Protein AF-A0A6A6RIE4-F1 (afdb_monomer_lite)

Secondary structure (DSSP, 8-state):
-PPPHHHHHHHHHHHHHHS-GGGSPPBPSTT-B-------------GGGGSPPPP-

Sequence (56 aa):
MILHADAIADCVLATFDSLPEKRKPRSRGDALREWVPLAGIVLVKSAFLKHGLPRL

Foldseek 3Di:
DDDDPVVVVVVQVVVLVPDDPVPAFDQDPPRDTPDDDRDDDDDDDDPVVPDDDDDD

pLDDT: mean 79.2, std 16.32, range [48.19, 97.06]

Organism: NCBI:txid1395130

InterPro domains:
  IPR042935 tRNA-specific adenosine deaminase 1 [PTHR47803] (5-46)

Structure (mmCIF, N/CA/C/O backbone):
data_AF-A0A6A6RIE4-F1
#
_entry.id   AF-A0A6A6RIE4-F1
#
loop_
_atom_site.group_PDB
_atom_site.id
_atom_site.type_symbol
_atom_site.label_atom_id
_atom_site.label_alt_id
_atom_site.label_comp_id
_atom_site.label_asym_id
_atom_site.label_entity_id
_atom_site.label_seq_id
_atom_site.pdbx_PDB_ins_code
_atom_site.Cartn_x
_atom_site.Cartn_y
_atom_site.Cartn_z
_atom_site.occupancy
_atom_site.B_iso_or_equiv
_atom_site.auth_seq_id
_atom_site.auth_comp_id
_atom_site.auth_asym_id
_atom_site.auth_atom_id
_atom_site.pdbx_PDB_model_num
ATOM 1 N N . MET A 1 1 ? -16.530 -0.742 16.142 1.00 52.88 1 MET A N 1
ATOM 2 C CA . MET A 1 1 ? -15.788 -1.144 14.932 1.00 52.88 1 MET A CA 1
ATOM 3 C C . MET A 1 1 ? -14.318 -1.084 15.289 1.00 52.88 1 MET A C 1
ATOM 5 O O . MET A 1 1 ? -13.830 0.001 15.578 1.00 52.88 1 MET A O 1
ATOM 9 N N . ILE A 1 2 ? -13.673 -2.239 15.421 1.00 58.91 2 ILE A N 1
ATOM 10 C CA . ILE A 1 2 ? -12.239 -2.317 15.712 1.00 58.91 2 ILE A CA 1
ATOM 11 C C . ILE A 1 2 ? -11.516 -2.099 14.384 1.00 58.91 2 ILE A C 1
ATOM 13 O O . ILE A 1 2 ? -11.901 -2.685 13.376 1.00 58.91 2 ILE A O 1
ATOM 17 N N . LEU A 1 3 ? -10.520 -1.217 14.371 1.00 71.62 3 LEU A N 1
ATOM 18 C CA . LEU A 1 3 ? -9.638 -1.082 13.219 1.00 71.62 3 LEU A CA 1
ATOM 19 C C . LEU A 1 3 ? -8.650 -2.242 13.241 1.00 71.62 3 LEU A C 1
ATOM 21 O O . LEU A 1 3 ? -7.889 -2.387 14.194 1.00 71.62 3 LEU A O 1
ATOM 25 N N . HIS A 1 4 ? -8.694 -3.080 12.209 1.00 87.81 4 HIS A N 1
ATOM 26 C CA . HIS A 1 4 ? -7.723 -4.150 12.026 1.00 87.81 4 HIS A CA 1
ATOM 27 C C . HIS A 1 4 ? -6.494 -3.603 11.305 1.00 87.81 4 HIS A C 1
ATOM 29 O O . HIS A 1 4 ? -6.627 -2.849 10.341 1.00 87.81 4 HIS A O 1
ATOM 35 N N . ALA A 1 5 ? -5.306 -3.972 11.789 1.00 90.69 5 ALA A N 1
ATOM 36 C CA . ALA A 1 5 ? -4.038 -3.534 11.212 1.00 90.69 5 ALA A CA 1
ATOM 37 C C . ALA A 1 5 ? -3.952 -3.882 9.717 1.00 90.69 5 ALA A C 1
ATOM 39 O O . ALA A 1 5 ? -3.565 -3.029 8.922 1.00 90.69 5 ALA A O 1
ATOM 40 N N . ASP A 1 6 ? -4.425 -5.071 9.339 1.00 94.44 6 ASP A N 1
ATOM 41 C CA . ASP A 1 6 ? -4.458 -5.528 7.947 1.00 94.44 6 ASP A CA 1
ATOM 42 C C . ASP A 1 6 ? -5.299 -4.600 7.065 1.00 94.44 6 ASP A C 1
ATOM 44 O O . ASP A 1 6 ? -4.846 -4.169 6.015 1.00 94.44 6 ASP A O 1
ATOM 48 N N . ALA A 1 7 ? -6.467 -4.156 7.542 1.00 91.69 7 ALA A N 1
ATOM 49 C CA . ALA A 1 7 ? -7.312 -3.231 6.787 1.00 91.69 7 ALA A CA 1
ATOM 50 C C . ALA A 1 7 ? -6.643 -1.859 6.561 1.00 91.69 7 ALA A C 1
ATOM 52 O O . ALA A 1 7 ? -6.887 -1.202 5.548 1.00 91.69 7 ALA A O 1
ATOM 53 N N . ILE A 1 8 ? -5.798 -1.414 7.498 1.00 93.56 8 ILE A N 1
ATOM 54 C CA . ILE A 1 8 ? -5.000 -0.190 7.337 1.00 93.56 8 ILE A CA 1
ATOM 55 C C . ILE A 1 8 ? -3.890 -0.431 6.308 1.00 93.56 8 ILE A C 1
ATOM 57 O O . ILE A 1 8 ? -3.718 0.389 5.405 1.00 93.56 8 ILE A O 1
ATOM 61 N N . ALA A 1 9 ? -3.164 -1.546 6.422 1.00 95.31 9 ALA A N 1
ATOM 62 C CA . ALA A 1 9 ? -2.088 -1.907 5.502 1.00 95.31 9 ALA A CA 1
ATOM 63 C C . ALA A 1 9 ? -2.601 -2.050 4.061 1.00 95.31 9 ALA A C 1
ATOM 65 O O . ALA A 1 9 ? -2.048 -1.427 3.154 1.00 95.31 9 ALA A O 1
ATOM 66 N N . ASP A 1 10 ? -3.709 -2.762 3.867 1.00 95.19 10 ASP A N 1
ATOM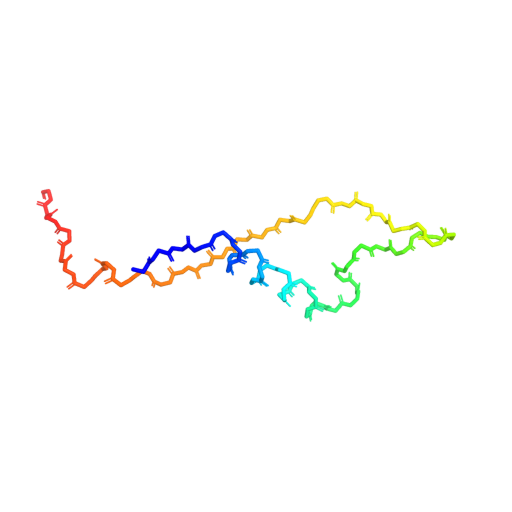 67 C CA . ASP A 1 10 ? -4.354 -2.957 2.568 1.00 95.19 10 ASP A CA 1
ATOM 68 C C . ASP A 1 10 ? -4.777 -1.627 1.940 1.00 95.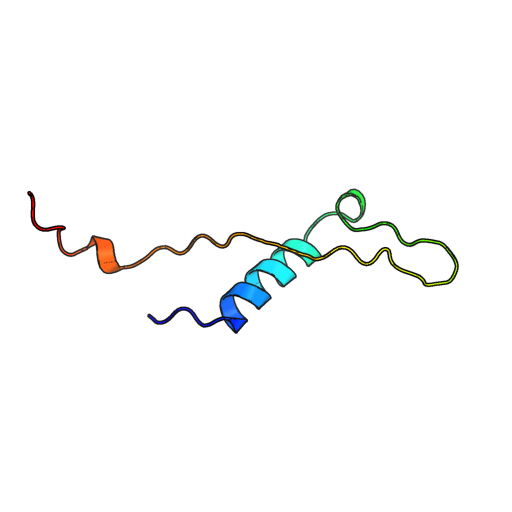19 10 ASP A C 1
ATOM 70 O O . ASP A 1 10 ? -4.564 -1.398 0.749 1.00 95.19 10 ASP A O 1
ATOM 74 N N . CYS A 1 11 ? -5.327 -0.704 2.737 1.00 95.69 11 CYS A N 1
ATOM 75 C CA . CYS A 1 11 ? -5.710 0.623 2.257 1.00 95.69 11 CYS A CA 1
ATOM 76 C C . CYS A 1 11 ? -4.494 1.427 1.763 1.00 95.69 11 CYS A C 1
ATOM 78 O O . CYS A 1 11 ? -4.555 2.062 0.702 1.00 95.69 11 CYS A O 1
ATOM 80 N N . VAL A 1 12 ? -3.380 1.381 2.501 1.00 96.12 12 VAL A N 1
ATOM 81 C CA . VAL A 1 12 ? -2.131 2.052 2.112 1.00 96.12 12 VAL A CA 1
ATOM 82 C C . VAL A 1 12 ? -1.559 1.437 0.833 1.00 96.12 12 VAL A C 1
ATOM 84 O O . VAL A 1 12 ? -1.208 2.181 -0.085 1.00 96.12 12 VAL A O 1
ATOM 87 N N . LEU A 1 13 ? -1.509 0.105 0.744 1.00 96.06 13 LEU A N 1
ATOM 88 C CA . LEU A 1 13 ? -0.983 -0.616 -0.417 1.00 96.06 13 LEU A CA 1
ATOM 89 C C . LEU A 1 13 ? -1.821 -0.361 -1.673 1.00 96.06 13 LEU A C 1
ATOM 91 O O . LEU A 1 13 ? -1.275 0.066 -2.688 1.00 96.06 13 LEU A O 1
ATOM 95 N N . ALA A 1 14 ? -3.146 -0.497 -1.586 1.00 97.06 14 ALA A N 1
ATOM 96 C CA . ALA A 1 14 ? -4.042 -0.242 -2.713 1.00 97.06 14 ALA A CA 1
ATOM 97 C C . ALA A 1 14 ? -3.925 1.202 -3.229 1.00 97.06 14 ALA A C 1
ATOM 99 O O . ALA A 1 14 ? -3.918 1.450 -4.438 1.00 97.06 14 ALA A O 1
ATOM 100 N N . THR A 1 15 ? -3.788 2.170 -2.316 1.00 96.94 15 THR A N 1
ATOM 101 C CA . THR A 1 15 ? -3.574 3.571 -2.698 1.00 96.94 15 THR A CA 1
ATOM 102 C C . THR A 1 15 ? -2.235 3.744 -3.406 1.00 96.94 15 THR A C 1
ATOM 104 O O . THR A 1 15 ? -2.187 4.374 -4.462 1.00 96.94 15 THR A O 1
ATOM 107 N N . PHE A 1 16 ? -1.156 3.175 -2.863 1.00 95.00 16 PHE A N 1
ATOM 108 C CA . PHE A 1 16 ? 0.175 3.244 -3.462 1.00 95.00 16 PHE A CA 1
ATOM 109 C C . PHE A 1 16 ? 0.214 2.619 -4.865 1.00 95.00 16 PHE A C 1
ATOM 111 O O . PHE A 1 16 ? 0.762 3.224 -5.791 1.00 95.00 16 PHE A O 1
ATOM 118 N N . ASP A 1 17 ? -0.432 1.469 -5.054 1.00 94.50 17 ASP A N 1
ATOM 119 C CA . ASP A 1 17 ? -0.497 0.781 -6.345 1.00 94.50 17 ASP A CA 1
ATOM 120 C C . ASP A 1 17 ? -1.236 1.597 -7.412 1.00 94.50 17 ASP A C 1
ATOM 122 O O . ASP A 1 17 ? -0.835 1.583 -8.581 1.00 94.50 17 ASP A O 1
ATOM 126 N N . SER A 1 18 ? -2.248 2.373 -7.002 1.00 96.88 18 SER A N 1
ATOM 127 C CA . SER A 1 18 ? -3.015 3.265 -7.883 1.00 96.88 18 SER A CA 1
ATOM 128 C C . SER A 1 18 ? -2.245 4.507 -8.354 1.00 96.88 18 SER A C 1
ATOM 130 O O . SER A 1 18 ? -2.681 5.192 -9.284 1.00 96.88 18 SER A O 1
ATOM 132 N N . LEU A 1 19 ? -1.106 4.832 -7.728 1.00 94.62 19 LEU A N 1
ATOM 133 C CA . LEU A 1 19 ? -0.326 6.010 -8.097 1.00 94.62 19 LEU A CA 1
ATOM 134 C C . LEU A 1 19 ? 0.319 5.840 -9.487 1.00 94.62 19 LEU A C 1
ATOM 136 O O . LEU A 1 19 ? 0.766 4.747 -9.836 1.00 94.62 19 LEU A O 1
ATOM 140 N N . PRO A 1 20 ? 0.462 6.926 -10.273 1.00 94.81 20 PRO A N 1
ATOM 141 C CA . PRO A 1 20 ? 1.206 6.880 -11.529 1.00 94.81 20 PRO A CA 1
ATOM 142 C C . PRO A 1 20 ? 2.664 6.450 -11.315 1.00 94.81 20 PRO A C 1
ATOM 144 O O . PRO A 1 20 ? 3.279 6.861 -10.333 1.00 94.81 20 PRO A O 1
ATOM 147 N N . GLU A 1 21 ? 3.263 5.748 -12.279 1.00 89.69 21 GLU A N 1
ATOM 148 C CA . GLU A 1 21 ? 4.637 5.211 -12.180 1.00 89.69 21 GLU A CA 1
ATOM 149 C C . GLU A 1 21 ? 5.698 6.248 -11.776 1.00 89.69 21 GLU A C 1
ATOM 151 O O . GLU A 1 21 ? 6.594 5.955 -10.994 1.00 89.69 21 GLU A O 1
ATOM 156 N N . LYS A 1 22 ? 5.554 7.513 -12.198 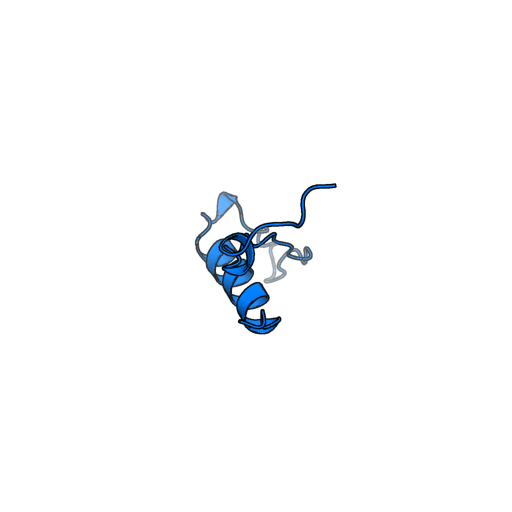1.00 89.88 22 LYS A N 1
ATOM 157 C CA . LYS A 1 22 ? 6.458 8.612 -11.797 1.00 89.88 22 LYS A CA 1
ATOM 158 C C . LYS A 1 22 ? 6.476 8.917 -10.287 1.00 89.88 22 LYS A C 1
ATOM 160 O O . LYS A 1 22 ? 7.307 9.703 -9.843 1.00 89.88 22 LYS A O 1
ATOM 165 N N . ARG A 1 23 ? 5.515 8.389 -9.520 1.00 90.62 23 ARG A N 1
ATOM 166 C CA . ARG A 1 23 ? 5.403 8.519 -8.056 1.00 90.62 23 ARG A CA 1
ATOM 167 C C . ARG A 1 23 ? 5.935 7.286 -7.317 1.00 90.62 23 ARG A C 1
ATOM 169 O O . ARG A 1 23 ? 5.978 7.315 -6.091 1.00 90.62 23 ARG A O 1
ATOM 176 N N . LYS A 1 24 ? 6.302 6.220 -8.031 1.00 88.81 24 LYS A N 1
ATOM 177 C CA . LYS A 1 24 ? 6.825 4.979 -7.453 1.00 88.81 24 LYS A CA 1
ATOM 178 C C . LYS A 1 24 ? 8.361 5.008 -7.430 1.00 88.81 24 LYS A C 1
ATOM 180 O O . LYS A 1 24 ? 8.966 5.755 -8.205 1.00 88.81 24 LYS A O 1
ATOM 185 N N . PRO A 1 25 ? 9.011 4.227 -6.545 1.00 87.06 25 PRO A N 1
ATOM 186 C CA . PRO A 1 25 ? 10.460 4.076 -6.547 1.00 87.06 25 PRO A CA 1
ATOM 187 C C . PRO A 1 25 ? 10.965 3.674 -7.930 1.00 87.06 25 PRO A C 1
ATOM 189 O O . PRO A 1 25 ? 10.361 2.836 -8.607 1.00 87.06 25 PRO A O 1
ATOM 192 N N . ARG A 1 26 ? 12.080 4.269 -8.356 1.00 81.00 26 ARG A N 1
ATOM 193 C CA . ARG A 1 26 ? 12.660 3.947 -9.659 1.00 81.00 26 ARG A CA 1
ATOM 194 C C . ARG A 1 26 ? 13.200 2.522 -9.624 1.00 81.00 26 ARG A C 1
ATOM 196 O O . ARG A 1 26 ? 13.807 2.087 -8.645 1.00 81.00 26 ARG A O 1
ATOM 203 N N . SER A 1 27 ? 13.009 1.801 -10.723 1.00 76.38 27 SER A N 1
ATOM 204 C CA . SER A 1 27 ? 13.764 0.571 -10.942 1.00 76.38 27 SER A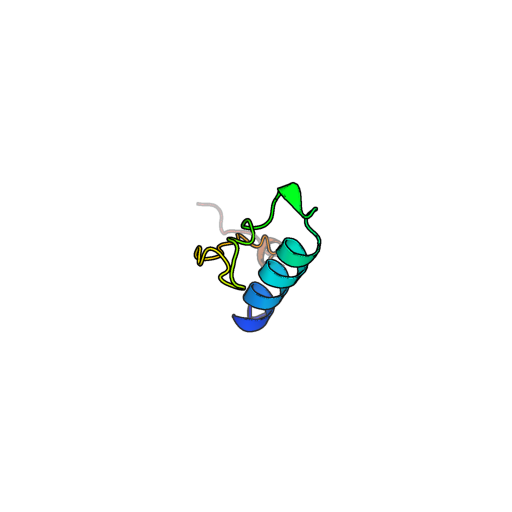 CA 1
ATOM 205 C C . SER A 1 27 ? 15.208 0.975 -11.221 1.00 76.38 27 SER A C 1
ATOM 207 O O . SER A 1 27 ? 15.470 1.706 -12.179 1.00 76.38 27 SER A O 1
ATOM 209 N N . ARG A 1 28 ? 16.143 0.550 -10.371 1.00 68.62 28 ARG A N 1
ATOM 210 C CA . ARG A 1 28 ? 17.562 0.585 -10.721 1.00 68.62 28 ARG A CA 1
ATOM 211 C C . ARG A 1 28 ? 17.778 -0.573 -11.706 1.00 68.62 28 ARG A C 1
ATOM 213 O O . ARG A 1 28 ? 17.064 -1.573 -11.643 1.00 68.62 28 ARG A O 1
ATOM 220 N N . GLY A 1 29 ? 18.689 -0.420 -12.666 1.00 72.75 29 GLY A N 1
ATOM 221 C CA . GLY A 1 29 ? 19.063 -1.528 -13.557 1.00 72.75 29 GLY A CA 1
ATOM 222 C C . GLY A 1 29 ? 19.416 -2.801 -12.770 1.00 72.75 29 GLY A C 1
ATOM 223 O O . GLY A 1 29 ? 19.651 -2.741 -11.563 1.00 72.75 29 GLY A O 1
ATOM 224 N N . ASP A 1 30 ? 19.436 -3.945 -13.455 1.00 72.25 30 ASP A N 1
ATOM 225 C CA . ASP A 1 30 ? 19.739 -5.270 -12.881 1.00 72.25 30 ASP A CA 1
ATOM 226 C C . ASP A 1 30 ? 18.671 -5.829 -11.920 1.00 72.25 30 ASP A C 1
ATOM 228 O O . ASP A 1 30 ? 18.983 -6.503 -10.942 1.00 72.25 30 ASP A O 1
ATOM 232 N N . ALA A 1 31 ? 17.388 -5.553 -12.199 1.00 64.94 31 ALA A N 1
ATOM 233 C CA . ALA A 1 31 ? 16.226 -6.041 -11.435 1.00 64.94 31 ALA A CA 1
ATOM 234 C C . ALA A 1 31 ? 16.201 -5.640 -9.941 1.00 64.94 31 ALA A C 1
ATOM 236 O O . ALA A 1 31 ? 15.367 -6.121 -9.172 1.00 64.94 31 ALA A O 1
ATOM 237 N N . LEU A 1 32 ? 17.070 -4.713 -9.532 1.00 65.44 32 LEU A N 1
ATOM 238 C CA . LEU A 1 32 ? 17.134 -4.182 -8.177 1.00 65.44 32 LEU A CA 1
ATOM 239 C C . LEU A 1 32 ? 16.203 -2.972 -8.053 1.00 65.44 32 LEU A C 1
ATOM 241 O O . LEU A 1 32 ? 16.414 -1.916 -8.647 1.00 65.44 32 LEU A O 1
ATOM 245 N N . ARG A 1 33 ? 15.147 -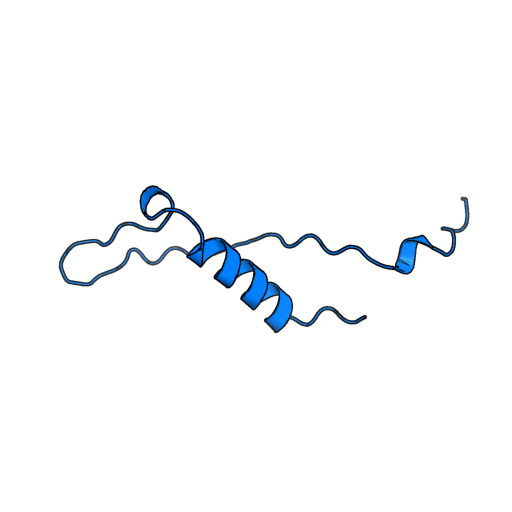3.111 -7.253 1.00 67.81 33 ARG A N 1
ATOM 246 C CA . ARG A 1 33 ? 14.274 -1.988 -6.894 1.00 67.81 33 ARG A CA 1
ATOM 247 C C . ARG A 1 33 ? 14.918 -1.205 -5.744 1.00 67.81 33 ARG A C 1
ATOM 249 O O . ARG A 1 33 ? 15.474 -1.818 -4.834 1.00 67.81 33 ARG A O 1
ATOM 256 N N . GLU A 1 34 ? 14.864 0.129 -5.767 1.00 68.06 34 GLU A N 1
ATOM 257 C CA . GLU A 1 34 ? 15.197 0.918 -4.572 1.00 68.06 34 GLU A CA 1
ATOM 258 C C . GLU A 1 34 ? 14.247 0.501 -3.439 1.00 68.06 34 GLU A C 1
ATOM 260 O O . GLU A 1 34 ? 13.031 0.673 -3.540 1.00 68.06 34 GLU A O 1
ATOM 265 N N . TRP A 1 35 ? 14.795 -0.084 -2.373 1.00 65.50 35 TRP A N 1
ATOM 266 C CA . TRP A 1 35 ? 14.028 -0.419 -1.180 1.00 65.50 35 TRP A CA 1
ATOM 267 C C . TRP A 1 35 ? 13.896 0.836 -0.327 1.00 65.50 35 TRP A C 1
ATOM 269 O O . TRP A 1 35 ? 14.828 1.223 0.376 1.00 65.50 35 TRP A O 1
ATOM 279 N N . VAL A 1 36 ? 12.736 1.481 -0.403 1.00 76.62 36 VAL A N 1
ATOM 280 C CA . VAL A 1 36 ? 12.359 2.572 0.498 1.00 76.62 36 VAL A CA 1
ATOM 281 C C . VAL A 1 36 ? 11.171 2.090 1.328 1.00 76.62 36 VAL A C 1
ATOM 283 O O . VAL A 1 36 ? 10.238 1.527 0.749 1.00 76.62 36 VAL A O 1
ATOM 286 N N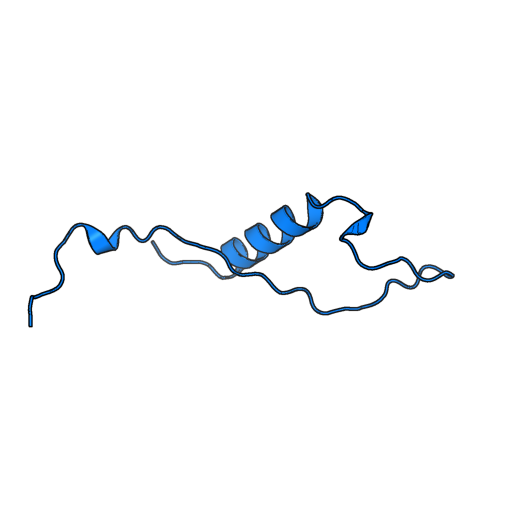 . PRO A 1 37 ? 11.177 2.265 2.661 1.00 87.12 37 PRO A N 1
ATOM 287 C CA . PRO A 1 37 ? 10.012 1.936 3.471 1.00 87.12 37 PRO A CA 1
ATOM 288 C C . PRO A 1 37 ? 8.790 2.726 2.986 1.00 87.12 37 PRO A C 1
ATOM 290 O O . PRO A 1 37 ? 8.849 3.946 2.824 1.00 87.12 37 PRO A O 1
ATOM 293 N N . LEU A 1 38 ? 7.680 2.022 2.758 1.00 91.06 38 LEU A N 1
ATOM 294 C CA . LEU A 1 38 ? 6.391 2.635 2.459 1.00 91.06 38 LEU A CA 1
ATOM 295 C C . LEU A 1 38 ? 5.689 2.997 3.770 1.00 91.06 38 LEU A C 1
ATOM 297 O O . LEU A 1 38 ? 5.570 2.167 4.669 1.00 91.06 38 LEU A O 1
ATOM 301 N N . ALA A 1 39 ? 5.188 4.226 3.853 1.00 93.00 39 ALA A N 1
ATOM 302 C CA . ALA A 1 39 ? 4.343 4.690 4.944 1.00 93.00 39 ALA A CA 1
ATOM 303 C C . ALA A 1 39 ? 3.105 5.398 4.382 1.00 93.00 39 ALA A C 1
ATOM 305 O O . ALA A 1 39 ? 3.154 6.000 3.308 1.00 93.00 39 ALA A O 1
ATOM 306 N N . GLY A 1 40 ? 2.000 5.345 5.123 1.00 93.25 40 GLY A N 1
ATOM 307 C CA . GLY A 1 40 ? 0.746 5.991 4.751 1.00 93.25 40 GLY A CA 1
ATOM 308 C C . GLY A 1 40 ? -0.102 6.321 5.974 1.00 93.25 40 GLY A C 1
ATOM 309 O O . GLY A 1 40 ? 0.028 5.692 7.022 1.00 93.25 40 GLY A O 1
ATOM 310 N N . ILE A 1 41 ? -0.959 7.331 5.837 1.00 95.06 41 ILE A N 1
ATOM 311 C CA . ILE A 1 41 ? -1.900 7.765 6.874 1.00 95.06 41 ILE A CA 1
ATOM 312 C C . ILE A 1 41 ? -3.308 7.466 6.368 1.00 95.06 41 ILE A C 1
ATOM 314 O O . ILE A 1 41 ? -3.688 7.929 5.294 1.00 95.06 41 ILE A O 1
ATOM 318 N N . VAL A 1 42 ? -4.084 6.711 7.147 1.00 93.62 42 VAL A N 1
ATOM 319 C CA . VAL A 1 42 ? -5.468 6.356 6.813 1.00 93.62 42 VAL A CA 1
ATOM 320 C C . VAL A 1 42 ? -6.420 7.147 7.702 1.00 93.62 42 VAL A C 1
ATOM 322 O O . VAL A 1 42 ? -6.363 7.063 8.928 1.00 93.62 42 VAL A O 1
ATOM 325 N N . LEU A 1 43 ? -7.315 7.913 7.079 1.00 91.69 43 LEU A N 1
ATOM 326 C CA . LEU A 1 43 ? -8.396 8.596 7.780 1.00 91.69 43 LEU A CA 1
ATOM 327 C C . LEU A 1 43 ? -9.586 7.649 7.941 1.00 91.69 43 LEU A C 1
ATOM 329 O O . LEU A 1 43 ? -10.105 7.116 6.963 1.00 91.69 43 LEU A O 1
ATOM 333 N N . VAL A 1 44 ? -10.069 7.503 9.173 1.00 85.75 44 VAL A N 1
ATOM 334 C CA . VAL A 1 44 ? -11.255 6.700 9.484 1.00 85.75 44 VAL A CA 1
ATOM 335 C C . VAL A 1 44 ? -12.324 7.594 10.091 1.00 85.75 44 VAL A C 1
ATOM 337 O O . VAL A 1 44 ? -12.093 8.291 11.080 1.00 85.75 44 VAL A O 1
ATOM 340 N N . LYS A 1 45 ? -13.539 7.527 9.544 1.00 83.62 45 LYS A N 1
ATOM 341 C CA . LYS A 1 45 ? -14.706 8.143 10.174 1.00 83.62 45 LYS A CA 1
ATOM 342 C C . LYS A 1 45 ? -15.150 7.291 11.360 1.00 83.62 45 LYS A C 1
ATOM 344 O O . LYS A 1 45 ? -15.812 6.270 11.192 1.00 83.62 45 LYS A O 1
ATOM 349 N N . SER A 1 46 ? -14.809 7.724 12.567 1.00 71.12 46 SER A N 1
ATOM 350 C CA . SER A 1 46 ? -15.312 7.089 13.782 1.00 71.12 46 SER A CA 1
ATOM 351 C C . SER A 1 46 ? -16.796 7.408 13.985 1.00 71.12 46 SER A C 1
ATOM 353 O O . SER A 1 46 ? -17.210 8.568 13.951 1.00 71.12 46 SER A O 1
ATOM 355 N N . ALA A 1 47 ? -17.610 6.381 14.236 1.00 63.47 47 ALA A N 1
ATOM 356 C CA . ALA A 1 47 ? -19.012 6.554 14.614 1.00 63.47 47 ALA A CA 1
ATOM 357 C C . ALA A 1 47 ? -19.187 7.126 16.040 1.00 63.47 47 ALA A C 1
ATOM 359 O O . ALA A 1 47 ? -20.306 7.475 16.411 1.00 63.47 47 ALA A O 1
ATOM 360 N N . PHE A 1 48 ? -18.109 7.261 16.828 1.00 54.91 48 PHE A N 1
ATOM 361 C CA . PHE A 1 48 ? -18.172 7.708 18.227 1.00 54.91 48 PHE A CA 1
ATOM 362 C C . PHE A 1 48 ? -18.569 9.176 18.426 1.00 54.91 48 PHE A C 1
ATOM 364 O O . PHE A 1 48 ? -18.890 9.561 19.542 1.00 54.91 48 PHE A O 1
ATOM 371 N N . LEU A 1 49 ? -18.626 9.994 17.373 1.00 53.28 49 LEU A N 1
ATOM 372 C CA . LEU A 1 49 ? -19.040 11.396 17.505 1.00 53.28 49 LEU A CA 1
ATOM 373 C C . LEU A 1 49 ? -20.567 11.607 17.523 1.00 53.28 49 LEU A C 1
ATOM 375 O O . LEU A 1 49 ? -21.018 12.747 17.474 1.00 53.28 49 LEU A O 1
ATOM 379 N N . LYS A 1 50 ? -21.383 10.544 17.593 1.00 51.03 50 LYS A N 1
ATOM 380 C CA . LYS A 1 50 ? -22.853 10.678 17.659 1.00 51.03 50 LYS A CA 1
ATOM 381 C C . LYS A 1 50 ? -23.436 10.740 19.075 1.00 51.03 50 LYS A C 1
ATOM 383 O O . LYS A 1 50 ? -24.601 11.097 19.209 1.00 51.03 50 LYS A O 1
ATOM 388 N N . HIS A 1 51 ? -22.652 10.471 20.119 1.00 52.34 51 HIS A N 1
ATOM 389 C CA . HIS A 1 51 ? -23.071 10.700 21.503 1.00 52.34 51 HIS A CA 1
ATOM 390 C C . HIS A 1 51 ? -22.043 11.595 22.193 1.00 52.34 51 HIS A C 1
ATOM 392 O O . HIS A 1 51 ? -20.863 11.269 22.239 1.00 52.34 51 HIS A O 1
ATOM 398 N N . GLY A 1 52 ? -22.507 12.773 22.613 1.00 48.19 52 GLY A N 1
ATOM 399 C CA . GLY A 1 52 ? -21.701 13.936 22.964 1.00 48.19 52 GLY A CA 1
ATOM 400 C C . GLY A 1 52 ? -20.540 13.664 23.916 1.00 48.19 52 GLY A C 1
ATOM 401 O O . GLY A 1 52 ? -20.673 12.953 24.907 1.00 48.19 52 GLY A O 1
ATOM 402 N N . LEU A 1 53 ? -19.419 14.326 23.630 1.00 56.69 53 LEU A N 1
ATOM 403 C CA . LEU A 1 53 ? -18.414 14.640 24.639 1.00 56.69 53 LEU A CA 1
ATOM 404 C C . LEU A 1 53 ? -19.123 15.270 25.855 1.00 56.69 53 LEU A C 1
ATOM 406 O O . LEU A 1 53 ? -19.914 16.202 25.653 1.00 56.69 53 LEU A O 1
ATOM 410 N N . PRO A 1 54 ? -18.875 14.812 27.096 1.00 50.34 54 PRO A N 1
ATOM 411 C CA . PRO A 1 54 ? -19.262 15.591 28.261 1.00 50.34 54 PRO A CA 1
ATOM 412 C C . PRO A 1 54 ? -18.549 16.941 28.156 1.00 50.34 54 PRO A C 1
ATOM 414 O O . PRO A 1 54 ? -17.330 17.001 27.987 1.00 50.34 54 PRO A O 1
ATOM 417 N N . ARG A 1 55 ? -19.336 18.021 28.163 1.00 52.56 55 ARG A N 1
ATOM 418 C CA . ARG A 1 55 ? -18.803 19.382 28.236 1.00 52.56 55 ARG A CA 1
ATOM 419 C C . ARG A 1 55 ? -18.030 19.484 29.549 1.00 52.56 55 ARG A C 1
ATOM 421 O O . ARG A 1 55 ? -18.587 19.141 30.591 1.00 52.56 55 ARG A O 1
ATOM 428 N N . LEU A 1 56 ? -16.767 19.894 29.459 1.00 51.88 56 LEU A N 1
ATOM 429 C CA . LEU A 1 56 ? -16.054 20.477 30.593 1.00 51.88 56 LEU A CA 1
ATOM 430 C C . LEU A 1 56 ? -16.723 21.801 30.975 1.00 51.88 56 LEU A C 1
ATOM 432 O O . LEU A 1 56 ? -17.221 22.483 30.045 1.00 51.88 56 LEU A O 1
#

Radius of gyration: 18.04 Å; chains: 1; bounding box: 43×26×44 Å